Protein AF-A0A7S2A248-F1 (afdb_monomer)

pLDDT: mean 70.05, std 19.39, range [34.78, 93.88]

Organism: Trieres chinensis (NCBI:txid1514140)

Foldseek 3Di:
DDDDDDDDDDDDDDDDDPDDDPVVVVVVVVVVVVVVPPPPPDDPPPPPPPDPDDQDDDPLADPLLQVLQQDDPPVSVVDDSVVSLVVLLVLLVQCVDPDNVSRPDPPCPDPVNVVVSVSSSVSSVRRDPDPDDPPDDD

Solvent-accessible surface area (backbone atoms only — not comparable to full-atom values): 9165 Å² total; per-residue (Å²): 141,85,84,85,80,83,82,87,81,84,81,81,86,80,86,78,81,92,79,78,69,81,71,62,61,62,61,54,54,58,57,54,54,62,70,71,64,66,81,82,75,84,71,83,78,76,76,79,67,84,64,91,72,73,68,78,81,62,91,91,48,46,73,55,13,50,65,49,24,49,58,64,84,75,61,27,72,78,53,57,61,66,57,31,43,53,50,35,49,59,45,33,78,35,47,59,61,96,64,46,84,74,34,86,59,96,57,71,88,37,70,71,41,58,63,46,48,55,61,35,38,60,18,37,58,41,56,68,58,92,72,75,72,93,72,81,88,130

Mean predicted aligned error: 18.21 Å

Sequence (138 aa):
TIDRGDVTFTLHNDEIPNSLSKTMVRSLLIVLFLLAFIPSANGRLGLSWTCPFKCPTDDGYSPKCLKSSIPPWPICLMHGVKYWVDSAIDGATRCCGDDMDECRCPKRDTEEFKNKIGEWCEGVATCKGDFGMVVAEE

Secondary structure (DSSP, 8-state):
---------------------TTHHHHHHHHHHHHS---------------SSPPP--TTS-HHHHHHHSPSTTGGGSS-HHHHHHHHHHHHHHHSSS--TT---TTTTSHHHHHHHHHHHHHHHTTSSSS-------

Radius of gyration: 30.34 Å; Cα contacts (8 Å, |Δi|>4): 80; chains: 1; bounding box: 77×57×73 Å

Structure (mmCIF, N/CA/C/O backbone):
data_AF-A0A7S2A248-F1
#
_entry.id   AF-A0A7S2A248-F1
#
loop_
_atom_site.group_PDB
_atom_site.id
_atom_site.type_symbol
_atom_site.label_atom_id
_atom_site.label_alt_id
_atom_site.label_comp_id
_atom_site.label_asym_id
_atom_site.label_entity_id
_atom_site.label_seq_id
_atom_site.pdbx_PDB_ins_code
_atom_site.Cartn_x
_atom_site.Cartn_y
_atom_site.Cartn_z
_atom_site.occupancy
_atom_site.B_iso_or_equiv
_atom_site.auth_seq_id
_atom_site.auth_comp_id
_atom_site.auth_asym_id
_atom_site.auth_atom_id
_atom_site.pdbx_PDB_model_num
ATOM 1 N N . THR A 1 1 ? 60.243 4.509 30.804 1.00 43.62 1 THR A N 1
ATOM 2 C CA . THR A 1 1 ? 59.978 5.093 32.131 1.00 43.62 1 THR A CA 1
ATOM 3 C C . THR A 1 1 ? 59.445 6.485 31.911 1.00 43.62 1 THR A C 1
ATOM 5 O O . THR A 1 1 ? 60.199 7.328 31.450 1.00 43.62 1 THR A O 1
ATOM 8 N N . ILE A 1 2 ? 58.136 6.675 32.074 1.00 40.53 2 ILE A N 1
ATOM 9 C CA . ILE A 1 2 ? 57.467 7.974 31.944 1.00 40.53 2 ILE A CA 1
ATOM 10 C C . ILE A 1 2 ? 56.544 8.102 33.155 1.00 40.53 2 ILE A C 1
ATOM 12 O O . ILE A 1 2 ? 55.765 7.195 33.449 1.00 40.53 2 ILE A O 1
ATOM 16 N N . ASP A 1 3 ? 56.767 9.192 33.875 1.00 38.06 3 ASP A N 1
ATOM 17 C CA . ASP A 1 3 ? 56.349 9.505 35.237 1.00 38.06 3 ASP A CA 1
ATOM 18 C C . ASP A 1 3 ? 54.880 9.969 35.284 1.00 38.06 3 ASP A C 1
ATOM 20 O O . ASP A 1 3 ? 54.443 10.755 34.440 1.00 38.06 3 ASP A O 1
ATOM 24 N N . ARG A 1 4 ? 54.098 9.462 36.248 1.00 44.91 4 ARG A N 1
ATOM 25 C CA . ARG A 1 4 ? 52.701 9.861 36.498 1.00 44.91 4 ARG A CA 1
ATOM 26 C C . ARG A 1 4 ? 52.703 11.068 37.438 1.00 44.91 4 ARG A C 1
ATOM 28 O O . ARG A 1 4 ? 52.801 10.902 38.648 1.00 44.91 4 ARG A O 1
ATOM 35 N N . GLY A 1 5 ? 52.577 12.263 36.868 1.00 51.03 5 GLY A N 1
ATOM 36 C CA . GLY A 1 5 ? 52.313 13.489 37.619 1.00 51.03 5 GLY A CA 1
ATOM 37 C C . GLY A 1 5 ? 50.895 13.494 38.195 1.00 51.03 5 GLY A C 1
ATOM 38 O O . GLY A 1 5 ? 49.916 13.402 37.455 1.00 51.03 5 GLY A O 1
ATOM 39 N N . ASP A 1 6 ? 50.831 13.576 39.518 1.00 45.88 6 ASP A N 1
ATOM 40 C CA . ASP A 1 6 ? 49.652 13.743 40.367 1.00 45.88 6 ASP A CA 1
ATOM 41 C C . ASP A 1 6 ? 48.953 15.086 40.071 1.00 45.88 6 ASP A C 1
ATOM 43 O O . ASP A 1 6 ? 49.600 16.135 40.047 1.00 45.88 6 ASP A O 1
ATOM 47 N N . VAL A 1 7 ? 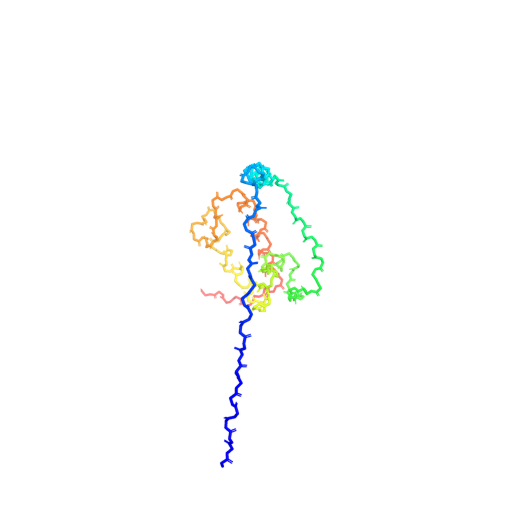47.637 15.072 39.833 1.00 56.47 7 VAL A N 1
ATOM 48 C CA . VAL A 1 7 ? 46.822 16.290 39.686 1.00 56.47 7 VAL A CA 1
ATOM 49 C C . VAL A 1 7 ? 45.845 16.340 40.851 1.00 56.47 7 VAL A C 1
ATOM 51 O O . VAL A 1 7 ? 44.780 15.724 40.833 1.00 56.47 7 VAL A O 1
ATOM 54 N N . THR A 1 8 ? 46.229 17.092 41.876 1.00 53.16 8 THR A N 1
ATOM 55 C CA . THR A 1 8 ? 45.422 17.357 43.067 1.00 53.16 8 THR A CA 1
ATOM 56 C C . THR A 1 8 ? 44.350 18.397 42.740 1.00 53.16 8 THR A C 1
ATOM 58 O O . THR A 1 8 ? 44.661 19.561 42.495 1.00 53.16 8 THR A O 1
ATOM 61 N N . PHE A 1 9 ? 43.080 17.989 42.734 1.00 46.16 9 PHE A N 1
ATOM 62 C CA . PHE A 1 9 ? 41.935 18.885 42.559 1.00 46.16 9 PHE A CA 1
ATOM 63 C C . PHE A 1 9 ? 41.418 19.322 43.938 1.00 46.16 9 PHE A C 1
ATOM 65 O O . PHE A 1 9 ? 40.928 18.505 44.717 1.00 46.16 9 PHE A O 1
ATOM 72 N N . THR A 1 10 ? 41.550 20.606 44.264 1.00 46.75 10 THR A N 1
ATOM 73 C CA . THR A 1 10 ? 41.008 21.208 45.487 1.00 46.75 10 THR A CA 1
ATOM 74 C C . THR A 1 10 ? 39.534 21.567 45.285 1.00 46.75 10 THR A C 1
ATOM 76 O O . THR A 1 10 ? 39.191 22.429 44.480 1.00 46.75 10 THR A O 1
ATOM 79 N N . LEU A 1 11 ? 38.642 20.899 46.021 1.00 50.22 11 LEU A N 1
ATOM 80 C CA . LEU A 1 11 ? 37.218 21.239 46.088 1.00 50.22 11 LEU A CA 1
ATOM 81 C C . LEU A 1 11 ? 37.022 22.451 47.009 1.00 50.22 11 LEU A C 1
ATOM 83 O O . LEU A 1 11 ? 37.289 22.373 48.208 1.00 50.22 11 LEU A O 1
ATOM 87 N N . HIS A 1 12 ? 36.558 23.566 46.440 1.00 50.19 12 HIS A N 1
ATOM 88 C CA . HIS A 1 12 ? 35.999 24.685 47.197 1.00 50.19 12 HIS A CA 1
ATOM 89 C C . HIS A 1 12 ? 34.596 24.303 47.686 1.00 50.19 12 HIS A C 1
ATOM 91 O O . HIS A 1 12 ? 33.715 23.986 46.888 1.00 50.19 12 HIS A O 1
ATOM 97 N N . ASN A 1 13 ? 34.419 24.312 49.007 1.00 56.38 13 ASN A N 1
ATOM 98 C CA . ASN A 1 13 ? 33.118 24.283 49.662 1.00 56.38 13 ASN A CA 1
ATOM 99 C C . ASN A 1 13 ? 32.571 25.712 49.688 1.00 56.38 13 ASN A C 1
ATOM 101 O O . ASN A 1 13 ? 33.040 26.518 50.488 1.00 56.38 13 ASN A O 1
ATOM 105 N N . ASP A 1 14 ? 31.570 25.998 48.860 1.00 52.03 14 ASP A N 1
ATOM 106 C CA . ASP A 1 14 ? 30.755 27.204 48.991 1.00 52.03 14 ASP A CA 1
ATOM 107 C C . ASP A 1 14 ? 29.410 26.849 49.642 1.00 52.03 14 ASP A C 1
ATOM 109 O O . ASP A 1 14 ? 28.602 26.075 49.120 1.00 52.03 14 ASP A O 1
ATOM 113 N N . GLU A 1 15 ? 29.208 27.405 50.837 1.00 52.47 15 GLU A N 1
ATOM 114 C CA . GLU A 1 15 ? 27.980 27.363 51.626 1.00 52.47 15 GLU A CA 1
ATOM 115 C C . GLU A 1 15 ? 26.821 28.043 50.880 1.00 52.47 15 GLU A C 1
ATOM 117 O O . GLU A 1 15 ? 26.887 29.221 50.532 1.00 52.47 15 GLU A O 1
ATOM 122 N N . ILE A 1 16 ? 25.711 27.323 50.683 1.00 56.03 16 ILE A N 1
ATOM 123 C CA . ILE A 1 16 ? 24.457 27.894 50.172 1.00 56.03 16 ILE A CA 1
ATOM 124 C C . ILE A 1 16 ? 23.596 28.338 51.370 1.00 56.03 16 ILE A C 1
ATOM 126 O O . ILE A 1 16 ? 23.141 27.483 52.138 1.00 56.03 16 ILE A O 1
ATOM 130 N N . PRO A 1 17 ? 23.316 29.645 51.549 1.00 52.81 17 PRO A N 1
ATOM 131 C CA . PRO A 1 17 ? 22.486 30.118 52.648 1.00 52.81 17 PRO A CA 1
ATOM 132 C C . PRO A 1 17 ? 21.002 29.774 52.447 1.00 52.81 17 PRO A C 1
ATOM 134 O O . PRO A 1 17 ? 20.346 30.160 51.479 1.00 52.81 17 PRO A O 1
ATOM 137 N N . ASN A 1 18 ? 20.464 29.073 53.446 1.00 57.47 18 ASN A N 1
ATOM 138 C CA . ASN A 1 18 ? 19.048 28.798 53.658 1.00 57.47 18 ASN A CA 1
ATOM 139 C C . ASN A 1 18 ? 18.284 30.087 53.997 1.00 57.47 18 ASN A C 1
ATOM 141 O O . ASN A 1 18 ? 18.178 30.449 55.166 1.00 57.47 18 ASN A O 1
ATOM 145 N N . SER A 1 19 ? 17.700 30.767 53.011 1.00 53.69 19 SER A N 1
ATOM 146 C CA . SER A 1 19 ? 16.628 31.736 53.283 1.00 53.69 19 SER A CA 1
ATOM 147 C C . SER A 1 19 ? 15.807 32.029 52.030 1.00 53.69 19 SER A C 1
ATOM 149 O O . SER A 1 19 ? 15.923 33.085 51.417 1.00 53.69 19 SER A O 1
ATOM 151 N N . LEU A 1 20 ? 14.953 31.084 51.629 1.00 48.03 20 LEU A N 1
ATOM 152 C CA . LEU A 1 20 ? 13.891 31.382 50.670 1.00 48.03 20 LEU A CA 1
ATOM 153 C C . LEU A 1 20 ? 12.558 30.780 51.134 1.00 48.03 20 LEU A C 1
ATOM 155 O O . LEU A 1 20 ? 12.225 29.622 50.898 1.00 48.03 20 LEU A O 1
ATOM 159 N N . SER A 1 21 ? 11.847 31.615 51.891 1.00 52.03 21 SER A N 1
ATOM 160 C CA . SER A 1 21 ? 10.397 31.692 52.106 1.00 52.03 21 SER A CA 1
ATOM 161 C C . SER A 1 21 ? 9.539 30.530 51.558 1.00 52.03 21 SER A C 1
ATOM 163 O O . SER A 1 21 ? 9.110 30.513 50.402 1.00 52.03 21 SER A O 1
ATOM 165 N N . LYS A 1 22 ? 9.208 29.578 52.444 1.00 52.09 22 LYS A N 1
ATOM 166 C CA . LYS A 1 22 ? 8.349 28.394 52.206 1.00 52.09 22 LYS A CA 1
ATOM 167 C C . LYS A 1 22 ? 6.921 28.703 51.716 1.00 52.09 22 LYS A C 1
ATOM 169 O O . LYS A 1 22 ? 6.208 27.782 51.322 1.00 52.09 22 LYS A O 1
ATOM 174 N N . THR A 1 23 ? 6.477 29.957 51.737 1.00 46.69 23 THR A N 1
ATOM 175 C CA . THR A 1 23 ? 5.106 30.346 51.370 1.00 46.69 23 THR A CA 1
ATOM 176 C C . THR A 1 23 ? 4.925 30.667 49.885 1.00 46.69 23 THR A C 1
ATOM 178 O O . THR A 1 23 ? 3.831 30.449 49.373 1.00 46.69 23 THR A O 1
ATOM 181 N N . MET A 1 24 ? 5.966 31.083 49.152 1.00 53.41 24 MET A N 1
ATOM 182 C CA . MET A 1 24 ? 5.838 31.364 47.706 1.00 53.41 24 MET A CA 1
ATOM 183 C C . MET A 1 24 ? 5.908 30.107 46.824 1.00 53.41 24 MET A C 1
ATOM 185 O O . MET A 1 24 ? 5.320 30.082 45.746 1.00 53.41 24 MET A O 1
ATOM 189 N N . VAL A 1 25 ? 6.555 29.034 47.293 1.00 54.28 25 VAL A N 1
ATOM 190 C CA . VAL A 1 25 ? 6.712 27.783 46.523 1.00 54.28 25 VAL A CA 1
ATOM 191 C C . VAL A 1 25 ? 5.376 27.048 46.344 1.00 54.28 25 VAL A C 1
ATOM 193 O O . VAL A 1 25 ? 5.138 26.423 45.313 1.00 54.28 25 VAL A O 1
ATOM 196 N N . ARG A 1 26 ? 4.460 27.161 47.317 1.00 53.81 26 ARG A N 1
ATOM 197 C CA . ARG A 1 26 ? 3.148 26.496 47.255 1.00 53.81 26 ARG A CA 1
ATOM 198 C C . ARG A 1 26 ? 2.193 27.131 46.244 1.00 53.81 26 ARG A C 1
ATOM 200 O O . ARG A 1 26 ? 1.453 26.399 45.595 1.00 53.81 26 ARG A O 1
ATOM 207 N N . SER A 1 27 ? 2.237 28.450 46.065 1.00 54.84 27 SER A N 1
ATOM 208 C CA . SER A 1 27 ? 1.369 29.129 45.092 1.00 54.84 27 SER A CA 1
ATOM 209 C C . SER A 1 27 ? 1.839 28.939 43.647 1.00 54.84 27 SER A C 1
ATOM 211 O O . SER A 1 27 ? 1.007 28.868 42.746 1.00 54.84 27 SER A O 1
ATOM 213 N N . LEU A 1 28 ? 3.148 28.785 43.414 1.00 55.34 28 LEU A N 1
ATOM 214 C CA . LEU A 1 28 ? 3.685 28.568 42.065 1.00 55.34 28 LEU A CA 1
ATOM 215 C C . LEU A 1 28 ? 3.294 27.195 41.485 1.00 55.34 28 LEU A C 1
ATOM 217 O O . LEU A 1 28 ? 3.034 27.073 40.290 1.00 55.34 28 LEU A O 1
ATOM 221 N N . LEU A 1 29 ? 3.203 26.165 42.335 1.00 55.94 29 LEU A N 1
ATOM 222 C CA . LEU A 1 29 ? 2.862 24.802 41.910 1.00 55.94 29 LEU A CA 1
ATOM 223 C C . LEU A 1 29 ? 1.411 24.664 41.419 1.00 55.94 29 LEU A C 1
ATOM 225 O O . LEU A 1 29 ? 1.152 23.889 40.503 1.00 55.94 29 LEU A O 1
ATOM 229 N N . ILE A 1 30 ? 0.473 25.439 41.973 1.00 57.62 30 ILE A N 1
ATOM 230 C CA . ILE A 1 30 ? -0.947 25.389 41.577 1.00 57.62 30 ILE A CA 1
ATOM 231 C C . ILE A 1 30 ? -1.152 26.021 40.188 1.00 57.62 30 ILE A C 1
ATOM 233 O O . ILE A 1 30 ? -1.929 25.509 39.384 1.00 57.62 30 ILE A O 1
ATOM 237 N N . VAL A 1 31 ? -0.408 27.086 39.864 1.00 58.84 31 VAL A N 1
ATOM 238 C CA . VAL A 1 31 ? -0.457 27.731 38.538 1.00 58.84 31 VAL A CA 1
ATOM 239 C C . VAL A 1 31 ? 0.166 26.839 37.458 1.00 58.84 31 VAL A C 1
ATOM 241 O O . VAL A 1 31 ? -0.369 26.738 36.355 1.00 58.84 31 VAL A O 1
ATOM 244 N N . LEU A 1 32 ? 1.249 26.126 37.783 1.00 55.88 32 LEU A N 1
ATOM 245 C CA . LEU A 1 32 ? 1.880 25.161 36.874 1.00 55.88 32 LEU A CA 1
ATOM 246 C C . LEU A 1 32 ? 0.969 23.969 36.541 1.00 55.88 32 LEU A C 1
ATOM 248 O O . LEU A 1 32 ? 0.971 23.502 35.405 1.00 55.88 32 LEU A O 1
ATOM 252 N N . PHE A 1 33 ? 0.147 23.511 37.488 1.00 54.81 33 PHE A N 1
ATOM 253 C CA . PHE A 1 33 ? -0.778 22.399 37.247 1.00 54.81 33 PHE A CA 1
ATOM 254 C C . PHE A 1 33 ? -1.964 22.781 36.342 1.00 54.81 33 PHE A C 1
ATOM 256 O O . PHE A 1 33 ? -2.431 21.950 35.567 1.00 54.81 33 PHE A O 1
ATOM 263 N N . LEU A 1 34 ? -2.418 24.040 36.378 1.00 52.69 34 LEU A N 1
ATOM 264 C CA . LEU A 1 34 ? -3.501 24.527 35.511 1.00 52.69 34 LEU A CA 1
ATOM 265 C C . LEU A 1 34 ? -3.056 24.778 34.061 1.00 52.69 34 LEU A C 1
ATOM 267 O O . LEU A 1 34 ? -3.870 24.659 33.150 1.00 52.69 34 LEU A O 1
ATOM 271 N N . LEU A 1 35 ? -1.771 25.058 33.821 1.00 53.16 35 LEU A N 1
ATOM 272 C CA . LEU A 1 35 ? -1.219 25.185 32.463 1.00 53.16 35 LEU A CA 1
ATOM 273 C C . LEU A 1 35 ? -0.878 23.834 31.809 1.00 53.16 35 LEU A C 1
ATOM 275 O O . LEU A 1 35 ? -0.745 23.773 30.590 1.00 53.16 35 LEU A O 1
ATOM 279 N N . ALA A 1 36 ? -0.771 22.749 32.582 1.00 54.12 36 ALA A N 1
ATOM 280 C CA . ALA A 1 36 ? -0.497 21.408 32.054 1.00 54.12 36 ALA A CA 1
ATOM 281 C C . ALA A 1 36 ? -1.762 20.647 31.604 1.00 54.12 36 ALA A C 1
ATOM 283 O O . ALA A 1 36 ? -1.656 19.606 30.961 1.00 54.12 36 ALA A O 1
ATOM 284 N N . PHE A 1 37 ? -2.953 21.161 31.924 1.00 48.72 37 PHE A N 1
ATOM 285 C CA . PHE A 1 37 ? -4.247 20.534 31.635 1.00 48.72 37 PHE A CA 1
ATOM 286 C C . PHE A 1 37 ? -5.074 21.341 30.623 1.00 48.72 37 PHE A C 1
ATOM 288 O O . PHE A 1 37 ? -6.288 21.464 30.756 1.00 48.72 37 PHE A O 1
ATOM 295 N N . ILE A 1 38 ? -4.432 21.882 29.582 1.00 55.84 38 ILE A N 1
ATOM 296 C CA . ILE A 1 38 ? -5.157 22.258 28.364 1.00 55.84 38 ILE A CA 1
ATOM 297 C C . ILE A 1 38 ? -5.355 20.961 27.567 1.00 55.84 38 ILE A C 1
ATOM 299 O O . ILE A 1 38 ? -4.382 20.454 27.005 1.00 55.84 38 ILE A O 1
ATOM 303 N N . PRO A 1 39 ? -6.566 20.373 27.515 1.00 46.78 39 PRO A N 1
ATOM 304 C CA . PRO A 1 39 ? -6.832 19.292 26.583 1.00 46.78 39 PRO A CA 1
ATOM 305 C C . PRO A 1 39 ? -6.642 19.848 25.172 1.00 46.78 39 PRO A C 1
ATOM 307 O O . PRO A 1 39 ? -7.400 20.707 24.721 1.00 46.78 39 PRO A O 1
ATOM 310 N N . SER A 1 40 ? -5.600 19.378 24.491 1.00 51.94 40 SER A N 1
ATOM 311 C CA . SER A 1 40 ? -5.339 19.643 23.081 1.00 51.94 40 SER A CA 1
ATOM 312 C C . SER A 1 40 ? -6.502 19.114 22.244 1.00 51.94 40 SER A C 1
ATOM 314 O O . SER A 1 40 ? -6.503 17.973 21.786 1.00 51.94 40 SER A O 1
ATOM 316 N N . ALA A 1 41 ? -7.525 19.942 22.064 1.00 50.69 41 ALA A N 1
ATOM 317 C CA . ALA A 1 41 ? -8.582 19.706 21.105 1.00 50.69 41 ALA A CA 1
ATOM 318 C C . ALA A 1 41 ? -7.988 19.824 19.695 1.00 50.69 41 ALA A C 1
ATOM 320 O O . ALA A 1 41 ? -7.664 20.913 19.233 1.00 50.69 41 ALA A O 1
ATOM 321 N N . ASN A 1 42 ? -7.824 18.675 19.037 1.00 51.88 42 ASN A N 1
ATOM 322 C CA . ASN A 1 42 ? -7.983 18.474 17.595 1.00 51.88 42 ASN A CA 1
ATOM 323 C C . ASN A 1 42 ? -7.562 19.640 16.686 1.00 51.88 42 ASN A C 1
ATOM 325 O O . ASN A 1 42 ? -8.372 20.218 15.966 1.00 51.88 42 ASN A O 1
ATOM 329 N N . GLY A 1 43 ? -6.263 19.907 16.631 1.00 40.25 43 GLY A N 1
ATOM 330 C CA . GLY A 1 43 ? -5.642 20.477 15.445 1.00 40.25 43 GLY A CA 1
ATOM 331 C C . GLY A 1 43 ? -5.011 19.340 14.662 1.00 40.25 43 GLY A C 1
ATOM 332 O O . GLY A 1 43 ? -3.942 18.869 15.040 1.00 40.25 43 GLY A O 1
ATOM 333 N N . ARG A 1 44 ? -5.659 18.885 13.583 1.00 50.16 44 ARG A N 1
ATOM 334 C CA . ARG A 1 44 ? -4.976 18.144 12.518 1.00 50.16 44 ARG A CA 1
ATOM 335 C C . ARG A 1 44 ? -3.784 18.998 12.095 1.00 50.16 44 ARG A C 1
ATOM 337 O O . ARG A 1 44 ? -3.953 19.956 11.346 1.00 50.16 44 ARG A O 1
ATOM 344 N N . LEU A 1 45 ? -2.595 18.675 12.598 1.00 34.78 45 LEU A N 1
ATOM 345 C CA . LEU A 1 45 ? -1.340 19.148 12.038 1.00 34.78 45 LEU A CA 1
ATOM 346 C C . LEU A 1 45 ? -1.247 18.523 10.650 1.00 34.78 45 LEU A C 1
ATOM 348 O O . LEU A 1 45 ? -0.660 17.462 10.452 1.00 34.78 45 LEU A O 1
ATOM 352 N N . GLY A 1 46 ? -1.891 19.188 9.693 1.00 45.97 46 GLY A N 1
ATOM 353 C CA . GLY A 1 46 ? -1.556 19.121 8.287 1.00 45.97 46 GLY A CA 1
ATOM 354 C C . GLY A 1 46 ? -0.132 19.626 8.145 1.00 45.97 46 GLY A C 1
ATOM 355 O O . GLY A 1 46 ? 0.105 20.761 7.746 1.00 45.97 46 GLY A O 1
ATOM 356 N N . LEU A 1 47 ? 0.823 18.775 8.512 1.00 38.69 47 LEU A N 1
ATOM 357 C CA . LEU A 1 47 ? 2.199 18.868 8.077 1.00 38.69 47 LEU A CA 1
ATOM 358 C C . LEU A 1 47 ? 2.184 18.585 6.574 1.00 38.69 47 LEU A C 1
ATOM 360 O O . LEU A 1 47 ? 2.521 17.498 6.119 1.00 38.69 47 LEU A O 1
ATOM 364 N N . SER A 1 48 ? 1.786 19.591 5.795 1.00 43.94 48 SER A N 1
ATOM 365 C CA . SER A 1 48 ? 2.187 19.721 4.399 1.00 43.94 48 SER A CA 1
ATOM 366 C C . SER A 1 48 ? 3.675 20.082 4.381 1.00 43.94 48 SER A C 1
ATOM 368 O O . SER A 1 48 ? 4.068 21.172 3.974 1.00 43.94 48 SER A O 1
ATOM 370 N N . TRP A 1 49 ? 4.516 19.178 4.885 1.00 44.19 49 TRP A N 1
ATOM 371 C CA . TRP A 1 49 ? 5.929 19.169 4.551 1.00 44.19 49 TRP A CA 1
ATOM 372 C C . TRP A 1 49 ? 6.003 18.708 3.100 1.00 44.19 49 TRP A C 1
ATOM 374 O O . TRP A 1 49 ? 5.781 17.540 2.792 1.00 44.19 49 TRP A O 1
ATOM 384 N N . THR A 1 50 ? 6.274 19.633 2.186 1.00 46.28 50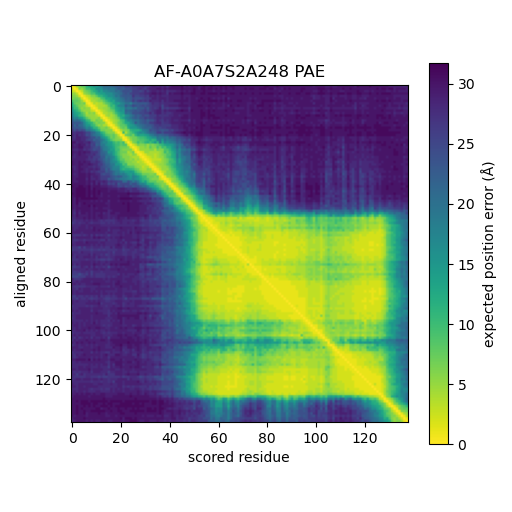 THR A N 1
ATOM 385 C CA . THR A 1 50 ? 6.790 19.303 0.857 1.00 46.28 50 THR A CA 1
ATOM 386 C C . THR A 1 50 ? 8.093 18.531 1.051 1.00 46.28 50 THR A C 1
ATOM 388 O O . THR A 1 50 ? 9.152 19.128 1.223 1.00 46.28 50 THR A O 1
ATOM 391 N N . CYS A 1 51 ? 8.002 17.200 1.101 1.00 49.91 51 CYS A N 1
ATOM 392 C CA . CYS A 1 51 ? 9.147 16.308 1.218 1.00 49.91 51 CYS A CA 1
ATOM 393 C C . CYS A 1 51 ? 10.014 16.436 -0.049 1.00 49.91 51 CYS A C 1
ATOM 395 O O . CYS A 1 51 ? 9.535 16.098 -1.135 1.00 49.91 51 CYS A O 1
ATOM 397 N N . PRO A 1 52 ? 11.284 16.878 0.050 1.00 56.97 52 PRO A N 1
ATOM 398 C CA . PRO A 1 52 ? 12.206 16.884 -1.091 1.00 56.97 52 PRO A CA 1
ATOM 399 C C . PRO A 1 52 ? 12.635 15.464 -1.503 1.00 56.97 52 PRO A C 1
ATOM 401 O O . PRO A 1 52 ? 13.184 15.273 -2.584 1.00 56.97 52 PRO A O 1
ATOM 404 N N . PHE A 1 53 ? 12.345 14.460 -0.671 1.00 69.88 53 PHE A N 1
ATOM 405 C CA . P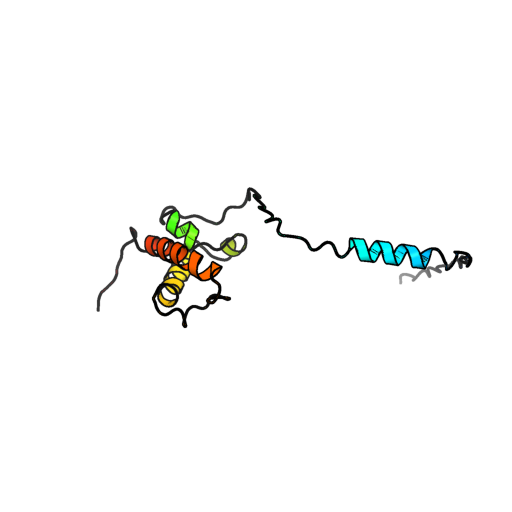H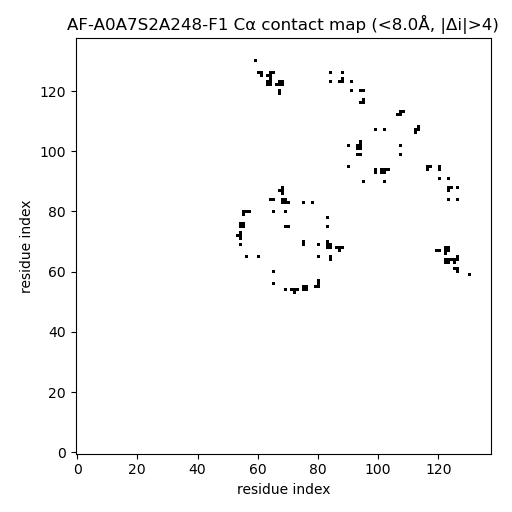E A 1 53 ? 12.606 13.048 -0.927 1.00 69.88 53 PHE A CA 1
ATOM 406 C C . PHE A 1 53 ? 11.292 12.345 -1.266 1.00 69.88 53 PHE A C 1
ATOM 408 O O . PHE A 1 53 ? 10.442 12.135 -0.400 1.00 69.88 53 PHE A O 1
ATOM 415 N N . LYS A 1 54 ? 11.108 12.027 -2.548 1.00 77.94 54 LYS A N 1
ATOM 416 C CA . LYS A 1 54 ? 9.953 11.268 -3.038 1.00 77.94 54 LYS A CA 1
ATOM 417 C C . LYS A 1 54 ? 10.236 9.772 -2.921 1.00 77.94 54 LYS A C 1
ATOM 419 O O . LYS A 1 54 ? 11.378 9.342 -3.064 1.00 77.94 54 LYS A O 1
ATOM 424 N N . CYS A 1 55 ? 9.192 8.990 -2.663 1.00 84.56 55 CYS A N 1
ATOM 425 C CA . CYS A 1 55 ? 9.261 7.542 -2.825 1.00 84.56 55 CYS A CA 1
ATOM 426 C C . CYS A 1 55 ? 9.599 7.199 -4.287 1.00 84.56 55 CYS A C 1
ATOM 428 O O . CYS A 1 55 ? 9.248 7.982 -5.177 1.00 84.56 55 CYS A O 1
ATOM 430 N N . PRO A 1 56 ? 10.269 6.065 -4.547 1.00 84.81 56 PRO A N 1
ATOM 431 C CA . PRO A 1 56 ? 10.536 5.634 -5.913 1.00 84.81 56 PRO A CA 1
ATOM 432 C C . PRO A 1 56 ? 9.216 5.468 -6.678 1.00 84.81 56 PRO A C 1
ATOM 434 O O . PRO A 1 56 ? 8.220 5.012 -6.118 1.00 84.81 56 PRO A O 1
ATOM 437 N N . THR A 1 57 ? 9.213 5.858 -7.948 1.00 87.50 57 THR A N 1
ATOM 438 C CA . THR A 1 57 ? 8.091 5.682 -8.878 1.00 87.50 57 THR A CA 1
ATOM 439 C C . THR A 1 57 ? 8.552 4.865 -10.074 1.00 87.50 57 THR A C 1
ATOM 441 O O . THR A 1 57 ? 9.751 4.761 -10.328 1.00 87.50 57 THR A O 1
ATOM 444 N N . ASP A 1 58 ? 7.602 4.293 -10.801 1.00 85.25 58 ASP A N 1
ATOM 445 C CA . ASP A 1 58 ? 7.859 3.500 -11.997 1.00 85.25 58 ASP A CA 1
ATOM 446 C C . ASP A 1 58 ? 6.736 3.792 -13.001 1.00 85.25 58 ASP A C 1
ATOM 448 O O . ASP A 1 58 ? 5.557 3.705 -12.650 1.00 85.25 58 ASP A O 1
ATOM 452 N N . ASP A 1 59 ? 7.107 4.199 -14.217 1.00 85.88 59 ASP A N 1
ATOM 453 C CA . ASP A 1 59 ? 6.161 4.554 -15.285 1.00 85.88 59 ASP A CA 1
ATOM 454 C C . ASP A 1 59 ? 5.392 3.325 -15.805 1.00 85.88 59 ASP A C 1
ATOM 456 O O . ASP A 1 59 ? 4.379 3.460 -16.489 1.00 85.88 59 ASP A O 1
ATOM 460 N N . GLY A 1 60 ? 5.844 2.123 -15.433 1.00 86.62 60 GLY A N 1
ATOM 461 C CA . GLY A 1 60 ? 5.172 0.851 -15.638 1.00 86.62 60 GLY A CA 1
ATOM 462 C C . GLY A 1 60 ? 4.017 0.577 -14.673 1.00 86.62 60 GLY A C 1
ATOM 463 O O . GLY A 1 60 ? 3.540 -0.546 -14.596 1.00 86.62 60 GLY A O 1
ATOM 464 N N . TYR A 1 61 ? 3.549 1.555 -13.900 1.00 87.50 61 TYR A N 1
ATOM 465 C CA . TYR A 1 61 ? 2.331 1.412 -13.104 1.00 87.50 61 TYR A CA 1
ATOM 466 C C . TYR A 1 61 ? 1.495 2.682 -13.171 1.00 87.50 61 TYR A C 1
ATOM 468 O O . TYR A 1 61 ? 2.006 3.801 -13.230 1.00 87.50 61 TYR A O 1
ATOM 476 N N . SER A 1 62 ? 0.173 2.522 -13.100 1.00 89.38 62 SER A N 1
ATOM 477 C CA . SER A 1 62 ? -0.714 3.677 -13.046 1.00 89.38 62 SER A CA 1
ATOM 478 C C . SER A 1 62 ? -0.445 4.513 -11.777 1.00 89.38 62 SER A C 1
ATOM 480 O O . SER A 1 62 ? -0.170 3.961 -10.704 1.00 89.38 62 SER A O 1
ATOM 482 N N . PRO A 1 63 ? -0.588 5.851 -11.825 1.00 89.75 63 PRO A N 1
ATOM 483 C CA . PRO A 1 63 ? -0.417 6.690 -10.637 1.00 89.75 63 PRO A CA 1
ATOM 484 C C . PRO A 1 63 ? -1.358 6.304 -9.486 1.00 89.75 63 PRO A C 1
ATOM 486 O O . PRO A 1 63 ? -1.014 6.470 -8.314 1.00 89.75 63 PRO A O 1
ATOM 489 N N . LYS A 1 64 ? -2.545 5.768 -9.812 1.00 89.94 64 LYS A N 1
ATOM 490 C CA . LYS A 1 64 ? -3.520 5.278 -8.829 1.00 89.94 64 LYS A CA 1
ATOM 491 C C . LYS A 1 64 ? -3.010 4.010 -8.132 1.00 89.94 64 LYS A C 1
ATOM 493 O O . LYS A 1 64 ? -3.087 3.941 -6.907 1.00 89.94 64 LYS A O 1
ATOM 498 N N . CYS A 1 65 ? -2.408 3.078 -8.875 1.00 91.50 65 CYS A N 1
ATOM 499 C CA . CYS A 1 65 ? -1.748 1.898 -8.317 1.00 91.50 65 CYS A CA 1
ATOM 500 C C . CYS A 1 65 ? -0.623 2.281 -7.350 1.00 91.50 65 CYS A C 1
ATOM 502 O O . CYS A 1 65 ? -0.600 1.810 -6.212 1.00 91.50 65 CYS A O 1
ATOM 504 N N . LEU A 1 66 ? 0.281 3.172 -7.771 1.00 91.75 66 LEU A N 1
ATOM 505 C CA . LEU A 1 66 ? 1.422 3.584 -6.949 1.00 91.75 66 LEU A CA 1
ATOM 506 C C . LEU A 1 66 ? 0.974 4.272 -5.658 1.00 91.75 66 LE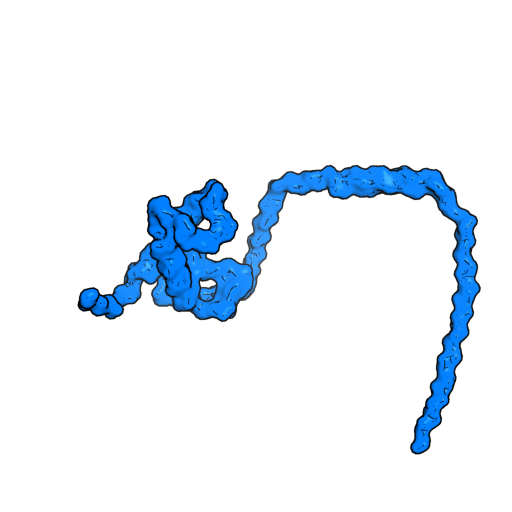U A C 1
ATOM 508 O O . LEU A 1 66 ? 1.508 3.980 -4.591 1.00 91.75 66 LEU A O 1
ATOM 512 N N . LYS A 1 67 ? -0.041 5.140 -5.736 1.00 91.56 67 LYS A N 1
ATOM 513 C CA . LYS A 1 67 ? -0.592 5.831 -4.564 1.00 91.56 67 LYS A CA 1
ATOM 514 C C . LYS A 1 67 ? -1.186 4.866 -3.532 1.00 91.56 67 LYS A C 1
ATOM 516 O O . LYS A 1 67 ? -1.074 5.136 -2.341 1.00 91.56 67 LYS A O 1
ATOM 521 N N . SER A 1 68 ? -1.814 3.777 -3.975 1.00 92.62 68 SER A N 1
ATOM 522 C CA . SER A 1 68 ? -2.407 2.783 -3.071 1.00 92.62 68 SER A CA 1
ATOM 523 C C . SER A 1 68 ? -1.422 1.699 -2.628 1.00 92.62 68 SER A C 1
ATOM 525 O O . SER A 1 68 ? -1.595 1.128 -1.556 1.00 92.62 68 SER A O 1
ATOM 527 N N . SER A 1 69 ? -0.380 1.418 -3.408 1.00 92.31 69 SER A N 1
ATOM 528 C CA . SER A 1 69 ? 0.548 0.315 -3.122 1.00 92.31 69 SER A CA 1
ATOM 529 C C . SER A 1 69 ? 1.785 0.745 -2.345 1.00 92.31 69 SER A C 1
ATOM 531 O O . SER A 1 69 ? 2.317 -0.028 -1.552 1.00 92.31 69 SER A O 1
ATOM 533 N N . ILE A 1 70 ? 2.264 1.971 -2.565 1.00 92.50 70 ILE A N 1
ATOM 534 C CA . ILE A 1 70 ? 3.491 2.454 -1.937 1.00 92.50 70 ILE A CA 1
ATOM 535 C C . ILE A 1 70 ? 3.168 3.003 -0.538 1.00 92.50 70 ILE A C 1
ATOM 537 O O . ILE A 1 70 ? 2.344 3.912 -0.408 1.00 92.50 70 ILE A O 1
ATOM 541 N N . PRO A 1 71 ? 3.827 2.501 0.523 1.00 89.44 71 PRO A N 1
ATOM 542 C CA . PRO A 1 71 ? 3.623 3.006 1.873 1.00 89.44 71 PRO A CA 1
ATOM 543 C C . PRO A 1 71 ? 4.133 4.449 2.011 1.00 89.44 71 PRO A C 1
ATOM 545 O O . PRO A 1 71 ? 4.929 4.923 1.199 1.00 89.44 71 PRO A O 1
ATOM 548 N N . PRO A 1 72 ? 3.728 5.176 3.062 1.00 87.88 72 PRO A N 1
ATOM 549 C CA . PRO A 1 72 ? 4.235 6.519 3.294 1.00 87.88 72 PRO A CA 1
ATOM 550 C C . PRO A 1 72 ? 5.757 6.527 3.498 1.00 87.88 72 PRO A C 1
ATOM 552 O O . PRO A 1 72 ? 6.375 5.557 3.946 1.00 87.88 72 PRO A O 1
ATOM 555 N N . TRP A 1 73 ? 6.369 7.670 3.208 1.00 86.12 73 TRP A N 1
ATOM 556 C CA . TRP A 1 73 ? 7.764 7.921 3.551 1.00 86.12 73 TRP A CA 1
ATOM 557 C C . TRP A 1 73 ? 7.970 7.833 5.079 1.00 86.12 73 TRP A C 1
ATOM 559 O O . TRP A 1 73 ? 7.093 8.280 5.823 1.00 86.12 73 TRP A O 1
ATOM 569 N N . PRO A 1 74 ? 9.098 7.290 5.581 1.00 89.06 74 PRO A N 1
ATOM 570 C CA . PRO A 1 74 ? 10.279 6.784 4.863 1.00 89.06 74 PRO A CA 1
ATOM 571 C C . PRO A 1 74 ? 10.208 5.296 4.494 1.00 89.06 74 PRO A C 1
ATOM 573 O O . PRO A 1 74 ? 11.142 4.770 3.894 1.00 89.06 74 PRO A O 1
ATOM 576 N N . ILE A 1 75 ? 9.119 4.608 4.847 1.00 88.19 75 ILE A N 1
ATOM 577 C CA . ILE A 1 75 ? 8.984 3.150 4.712 1.00 88.19 75 ILE A CA 1
ATOM 578 C C . ILE A 1 75 ? 9.137 2.721 3.252 1.00 88.19 75 ILE A C 1
ATOM 580 O O . ILE A 1 75 ? 9.783 1.714 2.973 1.00 88.19 75 ILE A O 1
ATOM 584 N N . CYS A 1 76 ? 8.632 3.527 2.318 1.00 88.38 76 CYS A N 1
ATOM 585 C CA . CYS A 1 76 ? 8.749 3.268 0.884 1.00 88.38 76 CYS A CA 1
ATOM 586 C C . CYS A 1 76 ? 10.184 3.119 0.362 1.00 88.38 76 CYS A C 1
ATOM 588 O O . CYS A 1 76 ? 10.359 2.591 -0.729 1.00 88.38 76 CYS A O 1
ATOM 590 N N . LEU A 1 77 ? 11.200 3.565 1.109 1.00 90.00 77 LEU A N 1
ATOM 591 C CA . LEU A 1 77 ? 12.607 3.448 0.720 1.00 90.00 77 LEU A CA 1
ATOM 592 C C . LEU A 1 77 ? 13.219 2.080 1.052 1.00 90.00 77 LEU A C 1
ATOM 594 O O . LEU A 1 77 ? 14.319 1.786 0.598 1.00 90.00 77 LEU A O 1
ATOM 598 N N . MET A 1 78 ? 12.537 1.246 1.843 1.00 90.81 78 MET A N 1
ATOM 599 C CA . MET A 1 78 ? 13.079 -0.050 2.269 1.00 90.81 78 MET A CA 1
ATOM 600 C C . MET A 1 78 ? 13.038 -1.114 1.165 1.00 90.81 78 MET A C 1
ATOM 602 O O . MET A 1 78 ? 13.843 -2.041 1.181 1.00 90.81 78 MET A O 1
ATOM 606 N N . HIS A 1 79 ? 12.127 -0.975 0.199 1.00 92.31 79 HIS A N 1
ATOM 607 C CA . HIS A 1 79 ? 11.965 -1.904 -0.919 1.00 92.31 79 HIS A CA 1
ATOM 608 C C . HIS A 1 79 ? 11.648 -1.160 -2.223 1.00 92.31 79 HIS A C 1
ATOM 610 O O . HIS A 1 79 ? 11.229 -0.003 -2.206 1.00 92.31 79 HIS A O 1
ATOM 616 N N . GLY A 1 80 ? 11.836 -1.836 -3.359 1.00 90.62 80 GLY A N 1
ATOM 617 C CA . GLY A 1 80 ? 11.514 -1.294 -4.682 1.00 90.62 80 GLY A CA 1
ATOM 618 C C . GLY A 1 80 ? 10.011 -1.243 -4.974 1.00 90.62 80 GLY A C 1
ATOM 619 O O . GLY A 1 80 ? 9.215 -1.926 -4.330 1.00 90.62 80 GLY A O 1
ATOM 620 N N . VAL A 1 81 ? 9.631 -0.468 -5.997 1.00 91.69 81 VAL A N 1
ATOM 621 C CA . VAL A 1 81 ? 8.229 -0.261 -6.412 1.00 91.69 81 VAL A CA 1
ATOM 622 C C . VAL A 1 81 ? 7.505 -1.584 -6.654 1.00 91.69 81 VAL A C 1
ATOM 624 O O . VAL A 1 81 ? 6.445 -1.806 -6.078 1.00 91.69 81 VAL A O 1
ATOM 627 N N . LYS A 1 82 ? 8.118 -2.497 -7.418 1.00 92.25 82 LYS A N 1
ATOM 628 C CA . LYS A 1 82 ? 7.543 -3.817 -7.710 1.00 92.25 82 LYS A CA 1
ATOM 629 C C . LYS A 1 82 ? 7.192 -4.607 -6.444 1.00 92.25 82 LYS A C 1
ATOM 631 O O . LYS A 1 82 ? 6.110 -5.167 -6.369 1.00 92.25 82 LYS A O 1
ATOM 636 N N . TYR A 1 83 ? 8.066 -4.617 -5.435 1.00 93.88 83 TYR A N 1
ATOM 637 C CA . TYR A 1 83 ? 7.807 -5.328 -4.177 1.00 93.88 83 TYR A CA 1
ATOM 638 C C . TYR A 1 83 ? 6.574 -4.775 -3.458 1.00 93.88 83 TYR A C 1
ATOM 640 O O . TYR A 1 83 ? 5.758 -5.542 -2.951 1.00 93.88 83 TYR A O 1
ATOM 648 N N . TRP A 1 84 ? 6.428 -3.448 -3.421 1.00 93.81 84 TRP A N 1
ATOM 649 C CA . TRP A 1 84 ? 5.269 -2.807 -2.807 1.00 93.81 84 TRP A CA 1
ATOM 650 C C . TRP A 1 84 ? 3.986 -3.099 -3.574 1.00 93.81 84 TRP A C 1
ATOM 652 O O . TRP A 1 84 ? 2.974 -3.408 -2.952 1.00 93.81 84 TRP A O 1
ATOM 662 N N . VAL A 1 85 ? 4.038 -3.066 -4.906 1.00 93.50 85 VAL A N 1
ATOM 663 C CA . VAL A 1 85 ? 2.896 -3.424 -5.754 1.00 93.50 85 VAL A CA 1
ATOM 664 C C . VAL A 1 85 ? 2.504 -4.890 -5.567 1.00 93.50 85 VAL A C 1
ATOM 666 O O . VAL A 1 85 ? 1.337 -5.164 -5.300 1.00 93.50 85 VAL A O 1
ATOM 669 N N . ASP A 1 86 ? 3.456 -5.824 -5.614 1.00 93.19 86 ASP A N 1
ATOM 670 C CA . ASP A 1 86 ? 3.192 -7.253 -5.400 1.00 93.19 86 ASP A CA 1
ATOM 671 C C . ASP A 1 86 ? 2.608 -7.504 -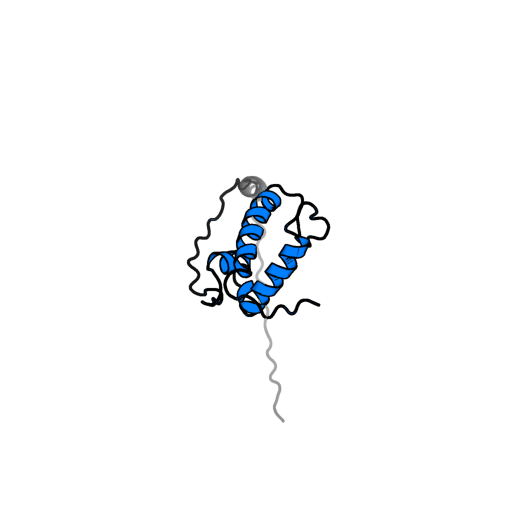3.998 1.00 93.19 86 ASP A C 1
ATOM 673 O O . ASP A 1 86 ? 1.622 -8.223 -3.849 1.00 93.19 86 ASP A O 1
ATOM 677 N N . SER A 1 87 ? 3.166 -6.853 -2.971 1.00 91.94 87 SER A N 1
ATOM 678 C CA . SER A 1 87 ? 2.677 -6.953 -1.589 1.00 91.94 87 SER A CA 1
ATOM 679 C C . SER A 1 87 ? 1.277 -6.361 -1.423 1.00 91.94 87 SER A C 1
ATOM 681 O O . SER A 1 87 ? 0.474 -6.881 -0.652 1.00 91.94 87 SER A O 1
ATOM 683 N N . ALA A 1 88 ? 0.966 -5.272 -2.128 1.00 92.25 88 ALA A N 1
ATOM 684 C CA . ALA A 1 88 ? -0.361 -4.671 -2.110 1.00 92.25 88 ALA A CA 1
ATOM 685 C C . ALA A 1 88 ? -1.382 -5.561 -2.826 1.00 92.25 88 ALA A C 1
ATOM 687 O O . ALA A 1 88 ? -2.481 -5.749 -2.312 1.00 92.25 88 ALA A O 1
ATOM 688 N N . ILE A 1 89 ? -1.005 -6.163 -3.959 1.00 92.19 89 ILE A N 1
ATOM 689 C CA . ILE A 1 89 ? -1.827 -7.141 -4.681 1.00 92.19 89 ILE A CA 1
ATOM 690 C C . ILE A 1 89 ? -2.115 -8.366 -3.803 1.00 92.19 89 ILE A C 1
ATOM 692 O O . ILE A 1 89 ? -3.270 -8.779 -3.721 1.00 92.19 89 ILE A O 1
ATOM 696 N N . ASP A 1 90 ? -1.106 -8.915 -3.123 1.00 91.38 90 ASP A N 1
ATOM 697 C CA . ASP A 1 90 ? -1.272 -10.015 -2.160 1.00 91.38 90 ASP A CA 1
ATOM 698 C C . ASP A 1 90 ? -2.104 -9.607 -0.933 1.00 91.38 90 ASP A C 1
ATOM 700 O O . ASP A 1 90 ? -2.903 -10.377 -0.409 1.00 91.38 90 ASP A O 1
ATOM 704 N N . GLY A 1 91 ? -1.955 -8.371 -0.460 1.00 89.56 91 GLY A N 1
ATOM 705 C CA . GLY A 1 91 ? -2.827 -7.839 0.582 1.00 89.56 91 GLY A CA 1
ATOM 706 C C . GLY A 1 91 ? -4.279 -7.774 0.110 1.00 89.56 91 GLY A C 1
ATOM 707 O O . GLY A 1 91 ? -5.189 -8.127 0.856 1.00 89.56 91 GLY A O 1
ATOM 708 N N . ALA A 1 92 ? -4.501 -7.350 -1.135 1.00 91.06 92 ALA A N 1
ATOM 709 C CA . ALA A 1 92 ? -5.832 -7.153 -1.685 1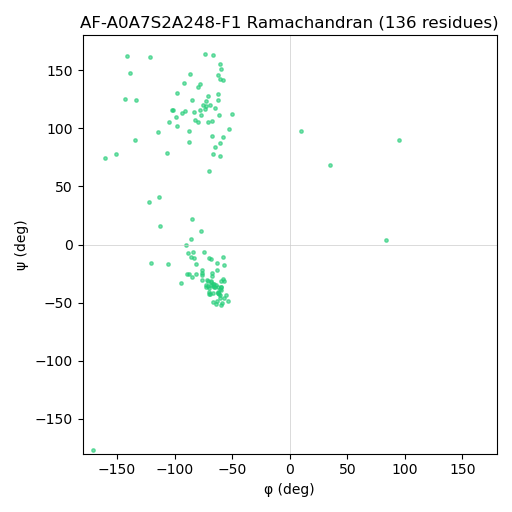.00 91.06 92 ALA A CA 1
ATOM 710 C C . ALA A 1 92 ? -6.597 -8.471 -1.826 1.00 91.06 92 ALA A C 1
ATOM 712 O O . ALA A 1 92 ? -7.796 -8.486 -1.576 1.00 91.06 92 ALA A O 1
ATOM 713 N N . THR A 1 93 ? -5.931 -9.591 -2.121 1.00 89.75 93 THR A N 1
ATOM 714 C CA . THR A 1 93 ? -6.604 -10.904 -2.160 1.00 89.75 93 THR A CA 1
ATOM 715 C C . THR A 1 93 ? -7.167 -11.334 -0.802 1.00 89.75 93 THR A C 1
ATOM 717 O O . THR A 1 93 ? -8.093 -12.136 -0.774 1.00 89.75 93 THR A O 1
ATOM 720 N N . ARG A 1 94 ? -6.653 -10.785 0.308 1.00 88.38 94 ARG A N 1
ATOM 721 C CA . ARG A 1 94 ? -7.078 -11.099 1.687 1.00 88.38 94 ARG A CA 1
ATOM 722 C C . ARG A 1 94 ? -7.917 -10.004 2.349 1.00 88.38 94 ARG A C 1
ATOM 724 O O . ARG A 1 94 ? -8.505 -10.233 3.400 1.00 88.38 94 ARG A O 1
ATOM 731 N N . CYS A 1 95 ? -7.899 -8.792 1.796 1.00 87.38 95 CYS A N 1
ATOM 732 C CA . CYS A 1 95 ? -8.505 -7.603 2.405 1.00 87.38 95 CYS A CA 1
ATOM 733 C C . CYS A 1 95 ? -9.591 -6.946 1.542 1.00 87.38 95 CYS A C 1
ATOM 735 O O . CYS A 1 95 ? -10.338 -6.117 2.054 1.00 87.38 95 CYS A O 1
ATOM 737 N N . CYS A 1 96 ? -9.667 -7.267 0.248 1.00 87.19 96 CYS A N 1
ATOM 738 C CA . CYS A 1 96 ? -10.632 -6.691 -0.687 1.00 87.19 96 CYS A CA 1
ATOM 739 C C . CYS A 1 96 ? -11.716 -7.715 -1.019 1.00 87.19 96 CYS A C 1
ATOM 741 O O . CYS A 1 96 ? -11.680 -8.355 -2.067 1.00 87.19 96 CYS A O 1
ATOM 743 N N . GLY A 1 97 ? -12.670 -7.869 -0.105 1.00 83.12 97 GLY A N 1
ATOM 744 C CA . GLY A 1 97 ? -13.810 -8.770 -0.234 1.00 83.12 97 GLY A CA 1
ATOM 745 C C . GLY A 1 97 ? -14.819 -8.545 0.888 1.00 83.12 97 GLY A C 1
ATOM 746 O O . GLY A 1 97 ? -14.639 -7.654 1.720 1.00 83.12 97 GLY A O 1
ATOM 747 N N . ASP A 1 98 ? -15.873 -9.358 0.898 1.00 78.31 98 ASP A N 1
ATOM 748 C CA . ASP A 1 98 ? -16.908 -9.305 1.938 1.00 78.31 98 ASP A CA 1
ATOM 749 C C . ASP A 1 98 ? -16.388 -9.821 3.288 1.00 78.31 98 ASP A C 1
ATOM 751 O O . ASP A 1 98 ? -16.802 -9.343 4.345 1.00 78.31 98 ASP A O 1
ATOM 755 N N . ASP A 1 99 ? -15.448 -10.768 3.243 1.00 81.12 99 ASP A N 1
ATOM 756 C CA . ASP A 1 99 ? -14.772 -11.325 4.408 1.00 81.12 99 ASP A CA 1
ATOM 757 C C . ASP A 1 99 ? -13.373 -10.706 4.551 1.00 81.12 99 ASP A C 1
ATOM 759 O O . ASP A 1 99 ? -12.511 -10.848 3.681 1.00 81.12 99 ASP A O 1
ATOM 763 N N . MET A 1 100 ? -13.162 -9.977 5.648 1.00 76.81 100 MET A N 1
ATOM 764 C CA . MET A 1 100 ? -11.897 -9.314 5.979 1.00 76.81 100 MET A CA 1
ATOM 765 C C . MET A 1 100 ? -11.231 -9.935 7.214 1.00 76.81 100 MET A C 1
ATOM 767 O O . MET A 1 100 ? -10.327 -9.327 7.800 1.00 76.81 100 MET A O 1
ATOM 771 N N . ASP A 1 101 ? -11.647 -11.133 7.637 1.00 82.94 101 ASP A N 1
ATOM 772 C CA . ASP A 1 101 ? -11.089 -11.778 8.825 1.00 82.94 101 ASP A CA 1
ATOM 773 C C . ASP A 1 101 ? -9.622 -12.188 8.638 1.00 82.94 101 ASP A C 1
ATOM 775 O O . ASP A 1 101 ? -8.846 -12.167 9.601 1.00 82.94 101 ASP A O 1
ATOM 779 N N . GLU A 1 102 ? -9.210 -12.449 7.396 1.00 81.06 102 GLU A N 1
ATOM 780 C CA . GLU A 1 102 ? -7.824 -12.739 7.006 1.00 81.06 102 GLU A CA 1
ATOM 781 C C . GLU A 1 102 ? -6.972 -11.479 6.761 1.00 81.06 102 GLU A C 1
ATOM 783 O O . GLU A 1 102 ? -5.746 -11.552 6.568 1.00 81.06 102 GLU A O 1
ATOM 788 N N . CYS A 1 103 ? -7.596 -10.299 6.800 1.00 82.44 103 CYS A N 1
ATOM 789 C CA . CYS A 1 103 ? -6.907 -9.041 6.592 1.00 82.44 103 CYS A CA 1
ATOM 790 C C . CYS A 1 103 ? -6.025 -8.693 7.801 1.00 82.44 103 CYS A C 1
ATOM 792 O O . CYS A 1 103 ? -6.498 -8.481 8.918 1.00 82.44 103 CYS A O 1
ATOM 794 N N . ARG A 1 104 ? -4.709 -8.580 7.574 1.00 74.75 104 ARG A N 1
ATOM 795 C CA . ARG A 1 104 ? -3.697 -8.351 8.628 1.00 74.75 104 ARG A CA 1
ATOM 796 C C . ARG A 1 104 ? -3.504 -6.875 9.007 1.00 74.75 104 ARG A C 1
ATOM 798 O O . ARG A 1 104 ? -2.454 -6.504 9.532 1.00 74.75 104 ARG A O 1
ATOM 805 N N . CYS A 1 105 ? -4.482 -6.014 8.736 1.00 68.12 105 CYS A N 1
ATOM 806 C CA . CYS A 1 105 ? -4.380 -4.595 9.061 1.00 68.12 105 CYS A CA 1
ATOM 807 C C . CYS A 1 105 ? -4.637 -4.352 10.558 1.00 68.12 105 CYS A C 1
ATOM 809 O O . CYS A 1 105 ? -5.571 -4.914 11.125 1.00 68.12 105 CYS A O 1
ATOM 811 N N . PRO A 1 106 ? -3.856 -3.477 11.213 1.00 62.50 106 PRO A N 1
ATOM 812 C CA . PRO A 1 106 ? -3.812 -3.393 12.673 1.00 62.50 106 PRO A CA 1
ATOM 813 C C . PRO A 1 106 ? -5.131 -2.978 13.349 1.00 62.50 106 PRO A C 1
ATOM 815 O O . PRO A 1 106 ? -5.245 -3.162 14.558 1.00 62.50 106 PRO A O 1
ATOM 818 N N . LYS A 1 107 ? -6.116 -2.425 12.618 1.00 72.88 107 LYS A N 1
ATOM 819 C CA . LYS A 1 107 ? -7.447 -2.065 13.146 1.00 72.88 107 LYS A CA 1
ATOM 820 C C . LYS A 1 107 ? -8.558 -2.128 12.085 1.00 72.88 107 LYS A C 1
ATOM 822 O O . LYS A 1 107 ? -9.009 -1.087 11.602 1.00 72.88 107 LYS A O 1
ATOM 827 N N . ARG A 1 108 ? -9.023 -3.337 11.755 1.00 74.69 108 ARG A N 1
ATOM 828 C CA . ARG A 1 108 ? -10.105 -3.549 10.771 1.00 74.69 108 ARG A CA 1
ATOM 829 C C . ARG A 1 108 ? -11.480 -3.034 11.216 1.00 74.69 108 ARG A C 1
ATOM 831 O O . ARG A 1 108 ? -12.300 -2.650 10.392 1.00 74.69 108 ARG A O 1
ATOM 838 N N . ASP A 1 109 ? -11.696 -2.932 12.525 1.00 77.19 109 ASP A N 1
ATOM 839 C CA . ASP A 1 109 ? -13.010 -2.616 13.103 1.00 77.19 109 ASP A CA 1
ATOM 840 C C . ASP A 1 109 ? -13.313 -1.114 13.196 1.00 77.19 109 ASP A C 1
ATOM 842 O O . ASP A 1 109 ? -14.331 -0.711 13.757 1.00 77.19 109 ASP A O 1
ATOM 846 N N . THR A 1 110 ? -12.432 -0.258 12.674 1.00 82.81 110 THR A N 1
ATOM 847 C CA . THR A 1 110 ? -12.651 1.192 12.705 1.00 82.81 110 THR A CA 1
ATOM 848 C C . THR A 1 110 ? -13.358 1.662 11.441 1.00 82.81 110 THR A C 1
ATOM 850 O O . THR A 1 110 ? -13.013 1.259 10.333 1.00 82.81 110 THR A O 1
ATOM 853 N N . GLU A 1 111 ? -14.313 2.579 11.590 1.00 85.38 111 GLU A N 1
ATOM 854 C CA . GLU A 1 111 ? -15.004 3.195 10.449 1.00 85.38 111 GLU A CA 1
ATOM 855 C C . GLU A 1 111 ? -14.028 3.939 9.523 1.00 85.38 111 GLU A C 1
ATOM 857 O O . GLU A 1 111 ? -14.195 3.953 8.309 1.00 85.38 111 GLU A O 1
ATOM 862 N N . GLU A 1 112 ? -12.945 4.503 10.068 1.00 83.31 112 GLU A N 1
ATOM 863 C CA . GLU A 1 112 ? -11.883 5.104 9.256 1.00 83.31 112 GLU A CA 1
ATOM 864 C C . GLU A 1 112 ? -11.202 4.074 8.344 1.00 83.31 112 GLU A C 1
ATOM 866 O O . GLU A 1 112 ? -10.936 4.369 7.180 1.00 83.31 112 GLU A O 1
ATOM 871 N N . PHE A 1 113 ? -10.946 2.867 8.854 1.00 83.81 113 PHE A N 1
ATOM 872 C CA . PHE A 1 113 ? -10.382 1.783 8.061 1.00 83.81 113 PHE A CA 1
ATOM 873 C C . PHE A 1 113 ? -11.357 1.319 6.980 1.00 83.81 113 PHE A C 1
ATOM 875 O O . PHE A 1 113 ? -10.971 1.279 5.818 1.00 83.81 113 PHE A O 1
ATOM 882 N N . LYS A 1 114 ? -12.622 1.050 7.325 1.00 82.00 114 LYS A N 1
ATOM 883 C CA . LYS A 1 114 ? -13.644 0.608 6.358 1.00 82.00 114 LYS A CA 1
ATOM 884 C C . LYS A 1 114 ? -13.874 1.618 5.230 1.00 82.00 114 LYS A C 1
ATOM 886 O O . LYS A 1 114 ? -14.046 1.233 4.080 1.00 82.00 114 LYS A O 1
ATOM 891 N N . ASN A 1 115 ? -13.815 2.912 5.538 1.00 85.25 115 ASN A N 1
ATOM 892 C CA . ASN A 1 115 ? -13.942 3.955 4.521 1.00 85.25 115 ASN A CA 1
ATOM 893 C C . ASN A 1 115 ? -12.712 4.024 3.601 1.00 85.25 115 ASN A C 1
ATOM 895 O O . ASN A 1 115 ? -12.844 4.271 2.407 1.00 85.25 115 ASN A O 1
ATOM 899 N N . LYS A 1 116 ? -11.509 3.786 4.136 1.00 87.44 116 LYS A N 1
ATOM 900 C CA . LYS A 1 116 ? -10.255 3.852 3.367 1.00 87.44 116 LYS A CA 1
ATOM 901 C C . LYS A 1 116 ? -9.923 2.561 2.624 1.00 87.44 116 LYS A C 1
ATOM 903 O O . LYS A 1 116 ? -9.237 2.619 1.606 1.00 87.44 116 LYS A O 1
ATOM 908 N N . ILE A 1 117 ? -10.371 1.408 3.120 1.00 88.00 117 ILE A N 1
ATOM 909 C CA . ILE A 1 117 ? -10.036 0.110 2.530 1.00 88.00 117 ILE A CA 1
ATOM 910 C C . ILE A 1 117 ? -10.665 -0.036 1.145 1.00 88.00 117 ILE A C 1
ATOM 912 O O . ILE A 1 117 ? -9.996 -0.528 0.246 1.00 88.00 117 ILE A O 1
ATOM 916 N N . GLY A 1 118 ? -11.876 0.493 0.927 1.00 88.88 118 GLY A N 1
ATOM 917 C CA . GLY A 1 118 ? -12.501 0.539 -0.399 1.00 88.88 118 GLY A CA 1
ATOM 918 C C . GLY A 1 118 ? -11.663 1.326 -1.412 1.00 88.88 118 GLY A C 1
ATOM 919 O O . GLY A 1 118 ? -11.293 0.792 -2.456 1.00 88.88 118 GLY A O 1
ATOM 920 N N . GLU A 1 119 ? -11.269 2.559 -1.070 1.00 90.69 119 GLU A N 1
ATOM 921 C CA . GLU A 1 119 ? -10.401 3.389 -1.923 1.00 90.69 119 GLU A CA 1
ATOM 922 C C . GLU A 1 119 ? -9.044 2.721 -2.202 1.00 90.69 119 GLU A C 1
ATOM 924 O O . GLU A 1 119 ? -8.508 2.794 -3.315 1.00 90.69 119 GLU A O 1
ATOM 929 N N . TRP A 1 120 ? -8.478 2.057 -1.191 1.00 91.75 120 TRP A N 1
ATOM 930 C CA . TRP A 1 120 ? -7.239 1.304 -1.328 1.00 91.75 120 TRP A CA 1
ATOM 931 C C . TRP A 1 120 ? -7.402 0.132 -2.301 1.00 91.75 120 TRP A C 1
ATOM 933 O O . TRP A 1 120 ? -6.638 0.043 -3.264 1.00 91.75 120 TRP A O 1
ATOM 943 N N . CYS A 1 121 ? -8.432 -0.697 -2.111 1.00 91.38 121 CYS A N 1
ATOM 944 C CA . CYS A 1 121 ? -8.762 -1.839 -2.961 1.00 91.38 121 CYS A CA 1
ATOM 945 C C . CYS A 1 121 ? -8.971 -1.437 -4.421 1.00 91.38 121 CYS A C 1
ATOM 947 O O . CYS A 1 121 ? -8.390 -2.043 -5.322 1.00 91.38 121 CYS A O 1
ATOM 949 N N . GLU A 1 122 ? -9.735 -0.372 -4.668 1.00 92.00 122 GLU A N 1
ATOM 950 C CA . GLU A 1 122 ? -9.925 0.163 -6.015 1.00 92.00 122 GLU A CA 1
ATOM 951 C C . GLU A 1 122 ? -8.614 0.624 -6.654 1.00 92.00 122 GLU A C 1
ATOM 953 O O . GLU A 1 122 ? -8.422 0.480 -7.860 1.00 92.00 122 GLU A O 1
ATOM 958 N N . GLY A 1 123 ? -7.714 1.223 -5.873 1.00 91.94 123 GLY A N 1
ATOM 959 C CA . GLY A 1 123 ? -6.416 1.644 -6.384 1.00 91.94 123 GLY A CA 1
ATOM 960 C C . GLY A 1 123 ? -5.500 0.468 -6.694 1.00 91.94 123 GLY A C 1
ATOM 961 O O . GLY A 1 123 ? -4.901 0.445 -7.767 1.00 91.94 123 GLY A O 1
ATOM 962 N N . VAL A 1 124 ? -5.447 -0.547 -5.829 1.00 91.69 124 VAL A N 1
ATOM 963 C CA . VAL A 1 124 ? -4.660 -1.765 -6.078 1.00 91.69 124 VAL A CA 1
ATOM 964 C C . VAL A 1 124 ? -5.206 -2.561 -7.266 1.00 91.69 124 VAL A C 1
ATOM 966 O O . VAL A 1 124 ? -4.427 -3.114 -8.038 1.00 91.69 124 VAL A O 1
ATOM 969 N N . ALA A 1 125 ? -6.522 -2.565 -7.497 1.00 91.56 125 ALA A N 1
ATOM 970 C CA . ALA A 1 125 ? -7.107 -3.193 -8.684 1.00 91.56 125 ALA A CA 1
ATOM 971 C C . ALA A 1 125 ? -6.535 -2.615 -9.995 1.00 91.56 125 ALA A C 1
ATOM 973 O O . ALA A 1 125 ? -6.349 -3.348 -10.966 1.00 91.56 125 ALA A O 1
ATOM 974 N N . THR A 1 126 ? -6.152 -1.331 -10.007 1.00 92.12 126 THR A N 1
ATOM 975 C CA . THR A 1 126 ? -5.496 -0.702 -11.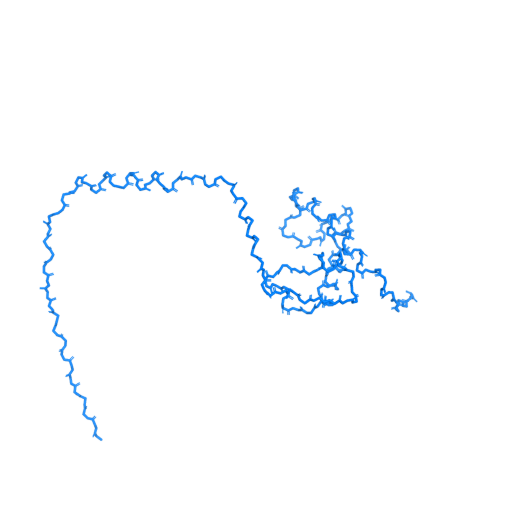169 1.00 92.12 126 THR A CA 1
ATOM 976 C C . THR A 1 126 ? -4.036 -1.105 -11.367 1.00 92.12 126 THR A C 1
ATOM 978 O O . THR A 1 126 ? -3.449 -0.741 -12.380 1.00 92.12 126 THR A O 1
ATOM 981 N N . CYS A 1 127 ? -3.438 -1.854 -10.436 1.00 86.31 127 CYS A N 1
ATOM 982 C CA . CYS A 1 127 ? -2.101 -2.427 -10.604 1.00 86.31 127 CYS A CA 1
ATOM 983 C C . CYS A 1 127 ? -2.096 -3.651 -11.525 1.00 86.31 127 CYS A C 1
ATOM 985 O O . CYS A 1 127 ? -1.051 -4.006 -12.059 1.00 86.31 127 CYS A O 1
ATOM 987 N N . LYS A 1 128 ? -3.250 -4.315 -11.689 1.00 77.06 128 LYS A N 1
ATOM 988 C CA . LYS A 1 128 ? -3.398 -5.510 -12.532 1.00 77.06 128 LYS A CA 1
ATOM 989 C C . LYS A 1 128 ? -3.745 -5.182 -13.993 1.00 77.06 128 LYS A C 1
ATOM 991 O O . LYS A 1 128 ? -3.771 -6.090 -14.818 1.00 77.06 128 LYS A O 1
ATOM 996 N N . GLY A 1 129 ? -4.017 -3.914 -14.312 1.00 62.66 129 GLY A N 1
ATOM 997 C CA . GLY A 1 129 ? -4.360 -3.447 -15.658 1.00 62.66 129 GLY A CA 1
ATOM 998 C C . GLY A 1 129 ? -3.153 -2.851 -16.383 1.00 62.66 129 GLY A C 1
ATOM 999 O O . GLY A 1 129 ? -2.466 -2.008 -15.818 1.00 62.66 129 GLY A O 1
ATOM 1000 N N . ASP A 1 130 ? -2.939 -3.300 -17.622 1.00 49.69 130 ASP A N 1
ATOM 1001 C CA . ASP A 1 130 ? -1.946 -2.853 -18.623 1.00 49.69 130 ASP A CA 1
ATOM 1002 C C . ASP A 1 130 ? -0.509 -3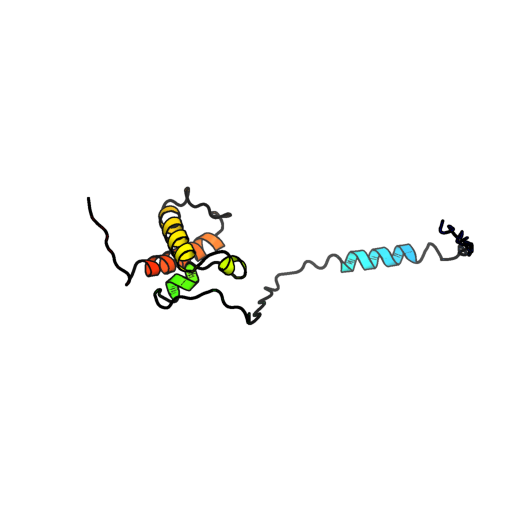.405 -18.558 1.00 49.69 130 ASP A C 1
ATOM 1004 O O . ASP A 1 130 ? 0.294 -3.102 -19.437 1.00 49.69 130 ASP A O 1
ATOM 1008 N N . PHE A 1 131 ? -0.206 -4.333 -17.644 1.00 48.41 131 PHE A N 1
ATOM 1009 C CA . PHE A 1 131 ? 0.985 -5.206 -17.742 1.00 48.41 131 PHE A CA 1
ATOM 1010 C C . PHE A 1 131 ? 0.605 -6.684 -17.739 1.00 48.41 131 PHE A C 1
ATOM 1012 O O . PHE A 1 131 ? 1.304 -7.521 -17.166 1.00 48.41 131 PHE A O 1
ATOM 1019 N N . GLY A 1 132 ? -0.529 -6.998 -18.379 1.00 45.38 132 GLY A N 1
ATOM 1020 C CA . GLY A 1 132 ? -0.966 -8.369 -18.598 1.00 45.38 132 GLY A CA 1
ATOM 1021 C C . GLY A 1 132 ? 0.180 -9.195 -19.198 1.00 45.38 132 GLY A C 1
ATOM 1022 O O . GLY A 1 132 ? 0.709 -8.874 -20.253 1.00 45.38 132 GLY A O 1
ATOM 1023 N N . MET A 1 133 ? 0.707 -10.158 -18.449 1.00 40.53 133 MET A N 1
ATOM 1024 C CA . MET A 1 133 ? 0.128 -11.492 -18.321 1.00 40.53 133 MET A CA 1
ATOM 1025 C C . MET A 1 133 ? 0.794 -12.448 -19.319 1.00 40.53 133 MET A C 1
ATOM 1027 O O . MET A 1 133 ? 0.319 -12.659 -20.426 1.00 40.53 133 MET A O 1
ATOM 1031 N N . VAL A 1 134 ? 1.876 -13.086 -18.870 1.00 37.62 134 VAL A N 1
ATOM 1032 C CA . VAL A 1 134 ? 1.989 -14.542 -19.026 1.00 37.62 134 VAL A CA 1
ATOM 1033 C C . VAL A 1 134 ? 1.312 -15.123 -17.785 1.00 37.62 134 VAL A C 1
ATOM 1035 O O . VAL A 1 134 ? 1.934 -15.276 -16.740 1.00 37.62 134 VAL A O 1
ATOM 1038 N N . VAL A 1 135 ? 0.001 -15.337 -17.866 1.00 48.38 135 VAL A N 1
ATOM 1039 C CA . VAL A 1 135 ? -0.690 -16.311 -17.018 1.00 48.38 135 VAL A CA 1
ATOM 1040 C C . VAL A 1 135 ? -0.828 -17.532 -17.906 1.00 48.38 135 VAL A C 1
ATOM 1042 O O . VAL A 1 135 ? -1.520 -17.492 -18.919 1.00 48.38 135 VAL A O 1
ATOM 1045 N N . ALA A 1 136 ? -0.077 -18.574 -17.566 1.00 37.59 136 ALA A N 1
ATOM 1046 C CA . ALA A 1 136 ? -0.419 -19.918 -17.979 1.00 37.59 136 ALA A CA 1
ATOM 1047 C C . ALA A 1 136 ? -1.615 -20.340 -17.117 1.00 37.59 136 ALA A C 1
ATOM 1049 O O . ALA A 1 136 ? -1.515 -20.356 -15.890 1.00 37.59 136 ALA A O 1
ATOM 1050 N N . GLU A 1 137 ? -2.747 -20.587 -17.765 1.00 52.62 137 GLU A N 1
ATOM 1051 C CA . GLU A 1 137 ? -3.802 -21.434 -17.218 1.00 52.62 137 GLU A CA 1
ATOM 1052 C C . GLU A 1 137 ? -3.296 -22.886 -17.236 1.00 52.62 137 GLU A C 1
ATOM 1054 O O . GLU A 1 137 ? -2.865 -23.358 -18.289 1.00 52.62 137 GLU A O 1
ATOM 1059 N N . GLU A 1 138 ? -3.361 -23.578 -16.097 1.00 42.38 138 GLU A N 1
ATOM 1060 C CA . GLU A 1 138 ? -3.485 -25.042 -16.004 1.00 42.38 138 GLU A CA 1
ATOM 1061 C C . GLU A 1 138 ? -4.513 -25.390 -14.921 1.00 42.38 138 GLU A C 1
ATOM 1063 O O . GLU A 1 138 ? -4.468 -24.756 -13.839 1.00 42.38 138 GLU A O 1
#